Protein AF-A0A537ZKX7-F1 (afdb_monomer)

Sequence (72 aa):
MGSGLLTPWHLLILAVVVLLVFGPKRLPELGRSLGSGMRGFKRAIEGDDEGVEAGDEAAGHPAADERARHSP

Structure (mmCIF, N/CA/C/O backbone):
data_AF-A0A537ZKX7-F1
#
_entry.id   AF-A0A537ZKX7-F1
#
loop_
_atom_site.group_PDB
_atom_site.id
_atom_site.type_symbol
_atom_site.label_atom_id
_atom_site.label_alt_id
_atom_site.label_comp_id
_atom_site.label_asym_id
_atom_site.label_entity_id
_atom_site.label_seq_id
_atom_site.pdbx_PDB_ins_code
_atom_site.Cartn_x
_atom_site.Cartn_y
_atom_site.Cartn_z
_atom_site.occupancy
_atom_site.B_iso_or_equiv
_atom_site.auth_seq_id
_atom_site.auth_comp_id
_atom_site.auth_asym_id
_atom_site.auth_atom_id
_atom_site.pdbx_PDB_model_num
ATOM 1 N N . MET A 1 1 ? 21.006 -21.777 -8.299 1.00 54.44 1 MET A N 1
ATOM 2 C CA . MET A 1 1 ? 20.419 -20.805 -9.244 1.00 54.44 1 MET A CA 1
ATOM 3 C C . MET A 1 1 ? 19.026 -20.424 -8.754 1.00 54.44 1 MET A C 1
ATOM 5 O O . MET A 1 1 ? 18.103 -21.209 -8.877 1.00 54.44 1 MET A O 1
ATOM 9 N N . GLY A 1 2 ? 18.896 -19.269 -8.120 1.00 67.56 2 GLY A N 1
ATOM 10 C CA . GLY A 1 2 ? 17.674 -18.731 -7.513 1.00 67.56 2 GLY A CA 1
ATOM 11 C C . GLY A 1 2 ? 18.135 -17.477 -6.774 1.00 67.56 2 GLY A C 1
ATOM 12 O O . GLY A 1 2 ? 19.194 -17.514 -6.166 1.00 67.56 2 GLY A O 1
ATOM 13 N N . SER A 1 3 ? 17.542 -16.301 -6.879 1.00 58.97 3 SER A N 1
ATOM 14 C CA . SER A 1 3 ? 16.185 -15.926 -7.244 1.00 58.97 3 SER A CA 1
ATOM 15 C C . SER A 1 3 ? 16.239 -14.479 -7.744 1.00 58.97 3 SER A C 1
ATOM 17 O O . SER A 1 3 ? 16.376 -13.554 -6.946 1.00 58.97 3 SER A O 1
ATOM 19 N N . GLY A 1 4 ? 16.129 -14.268 -9.058 1.00 62.22 4 GLY A N 1
ATOM 20 C CA . GLY A 1 4 ? 16.039 -12.917 -9.633 1.00 62.22 4 GLY A CA 1
ATOM 21 C C . GLY A 1 4 ? 14.760 -12.176 -9.220 1.00 62.22 4 GLY A C 1
ATOM 22 O O . GLY A 1 4 ? 14.738 -10.953 -9.198 1.00 62.22 4 GLY A O 1
ATOM 23 N N . LEU A 1 5 ? 13.726 -12.913 -8.803 1.00 62.22 5 LEU A N 1
ATOM 24 C CA . LEU A 1 5 ? 12.383 -12.404 -8.507 1.00 62.22 5 LEU A CA 1
ATOM 25 C C . LEU A 1 5 ? 12.267 -11.609 -7.195 1.00 62.22 5 LEU A C 1
ATOM 27 O O . LEU A 1 5 ? 11.385 -10.767 -7.084 1.00 62.22 5 LEU A O 1
ATOM 31 N N . LEU A 1 6 ? 13.146 -11.852 -6.215 1.00 71.75 6 LEU A N 1
ATOM 32 C CA . LEU A 1 6 ? 13.126 -11.158 -4.916 1.00 71.75 6 LEU A CA 1
ATOM 33 C C . LEU A 1 6 ? 14.164 -10.039 -4.820 1.00 71.75 6 LEU A C 1
ATOM 35 O O . LEU A 1 6 ? 14.413 -9.510 -3.738 1.00 71.75 6 LEU A O 1
ATOM 39 N N . THR A 1 7 ? 14.799 -9.669 -5.933 1.00 82.31 7 THR A N 1
ATOM 40 C CA . THR A 1 7 ? 15.675 -8.500 -5.901 1.00 82.31 7 THR A CA 1
ATOM 41 C C . THR A 1 7 ? 14.822 -7.246 -5.680 1.00 82.31 7 THR A C 1
ATOM 43 O O . THR A 1 7 ? 13.842 -7.049 -6.406 1.00 82.31 7 THR A O 1
ATOM 46 N N . PRO A 1 8 ? 15.185 -6.370 -4.719 1.00 84.50 8 PRO A N 1
ATOM 47 C CA . PRO A 1 8 ? 14.422 -5.156 -4.406 1.00 84.50 8 PRO A CA 1
ATOM 48 C C . PRO A 1 8 ? 14.111 -4.292 -5.635 1.00 84.50 8 PRO A C 1
ATOM 50 O O . PRO A 1 8 ? 13.074 -3.637 -5.699 1.00 84.50 8 PRO A O 1
ATOM 53 N N . TRP A 1 9 ? 14.981 -4.349 -6.646 1.00 88.38 9 TRP A N 1
ATOM 54 C CA . TRP A 1 9 ? 14.810 -3.665 -7.922 1.00 88.38 9 TRP A CA 1
ATOM 55 C C . TRP A 1 9 ? 13.555 -4.101 -8.696 1.00 88.38 9 TRP A C 1
ATOM 57 O O . TRP A 1 9 ? 12.827 -3.257 -9.211 1.00 88.38 9 TRP A O 1
ATOM 67 N N . HIS A 1 10 ? 13.252 -5.403 -8.739 1.00 85.75 10 HIS A N 1
ATOM 68 C CA . HIS A 1 10 ? 12.062 -5.912 -9.430 1.00 85.75 10 HIS A CA 1
ATOM 69 C C . HIS A 1 10 ? 10.777 -5.549 -8.681 1.00 85.75 10 HIS A C 1
ATOM 71 O O . HIS A 1 10 ? 9.784 -5.193 -9.312 1.00 85.75 10 HIS A O 1
ATOM 77 N N . LEU A 1 11 ? 10.808 -5.572 -7.343 1.00 89.88 11 LEU A N 1
ATOM 78 C CA . LEU A 1 11 ? 9.684 -5.123 -6.516 1.00 89.88 11 LEU A CA 1
ATOM 79 C C . LEU A 1 11 ? 9.384 -3.637 -6.733 1.00 89.88 11 LEU A C 1
ATOM 81 O O . LEU A 1 11 ? 8.217 -3.268 -6.834 1.00 89.88 11 LEU A O 1
ATOM 85 N N . LEU A 1 12 ? 10.416 -2.796 -6.862 1.00 91.94 12 LEU A N 1
ATOM 86 C CA . LEU A 1 12 ? 10.240 -1.374 -7.155 1.00 91.94 12 LEU A CA 1
ATOM 87 C C . LEU A 1 12 ? 9.579 -1.160 -8.524 1.00 91.94 12 LEU A C 1
ATOM 89 O O . LEU A 1 12 ? 8.622 -0.398 -8.625 1.00 91.94 12 LEU A O 1
ATOM 93 N N . ILE A 1 13 ? 10.036 -1.870 -9.561 1.00 92.94 13 ILE A N 1
ATOM 94 C CA . ILE A 1 13 ? 9.434 -1.801 -10.902 1.00 92.94 13 ILE A CA 1
ATOM 95 C C . ILE A 1 13 ? 7.971 -2.261 -10.864 1.00 92.94 13 ILE A C 1
ATOM 97 O O . ILE A 1 13 ? 7.101 -1.586 -11.413 1.00 92.94 13 ILE A O 1
ATOM 101 N N . LEU A 1 14 ? 7.678 -3.370 -10.180 1.00 92.19 14 LEU A N 1
ATOM 102 C CA . LEU A 1 14 ? 6.311 -3.869 -10.029 1.00 92.19 14 LEU A CA 1
ATOM 103 C C . LEU A 1 14 ? 5.421 -2.857 -9.296 1.00 92.19 14 LEU A C 1
ATOM 105 O O . LEU A 1 14 ? 4.308 -2.586 -9.742 1.00 92.19 14 LEU A O 1
ATOM 109 N N . ALA A 1 15 ? 5.922 -2.261 -8.212 1.00 91.75 15 ALA A N 1
ATOM 110 C CA . ALA A 1 15 ? 5.211 -1.226 -7.472 1.00 91.75 15 ALA A CA 1
ATOM 111 C C . ALA A 1 15 ? 4.905 -0.015 -8.360 1.00 91.75 15 ALA A C 1
ATOM 113 O O . ALA A 1 15 ? 3.782 0.477 -8.332 1.00 91.75 15 ALA A O 1
ATOM 114 N N . VAL A 1 16 ? 5.854 0.420 -9.196 1.00 94.44 16 VAL A N 1
ATOM 115 C CA . VAL A 1 16 ? 5.646 1.509 -10.164 1.00 94.44 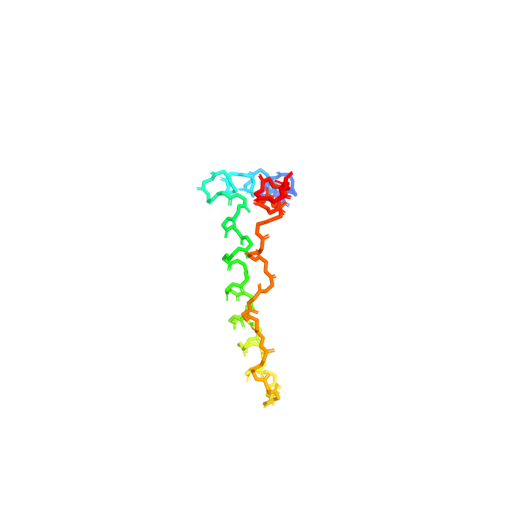16 VAL A CA 1
ATOM 116 C C . VAL A 1 16 ? 4.564 1.147 -11.184 1.00 94.44 16 VAL A C 1
ATOM 118 O O . VAL A 1 16 ? 3.685 1.967 -11.439 1.00 94.44 16 VAL A O 1
ATOM 121 N N . VAL A 1 17 ? 4.564 -0.077 -11.724 1.00 94.81 17 VAL A N 1
ATOM 122 C CA . VAL A 1 17 ? 3.522 -0.544 -12.660 1.00 94.81 17 VAL A CA 1
ATOM 123 C C . VAL A 1 17 ? 2.142 -0.551 -11.996 1.00 94.81 17 VAL A C 1
ATOM 125 O O . VAL A 1 17 ? 1.179 -0.045 -12.572 1.00 94.81 17 VAL A O 1
ATOM 128 N N . VAL A 1 18 ? 2.035 -1.053 -10.765 1.00 94.31 18 VAL A N 1
ATOM 129 C CA . VAL A 1 18 ? 0.787 -1.005 -9.984 1.00 94.31 18 VAL A CA 1
ATOM 130 C C . VAL A 1 18 ? 0.361 0.447 -9.744 1.00 94.31 18 VAL A C 1
ATOM 132 O O . V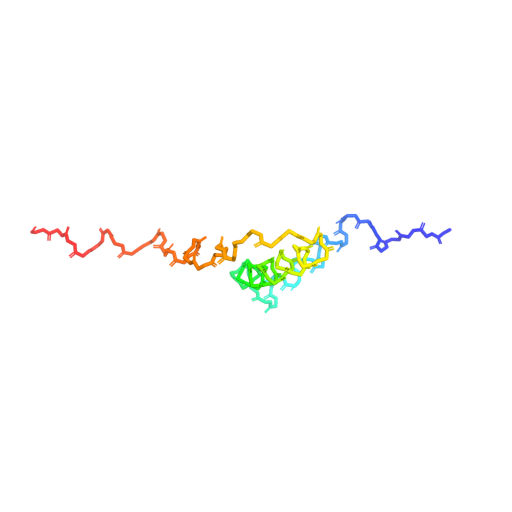AL A 1 18 ? -0.804 0.787 -9.929 1.00 94.31 18 VAL A O 1
ATOM 135 N N . LEU A 1 19 ? 1.299 1.332 -9.408 1.00 93.44 19 LEU A N 1
ATOM 136 C CA . LEU A 1 19 ? 1.042 2.757 -9.200 1.00 93.44 19 LEU A CA 1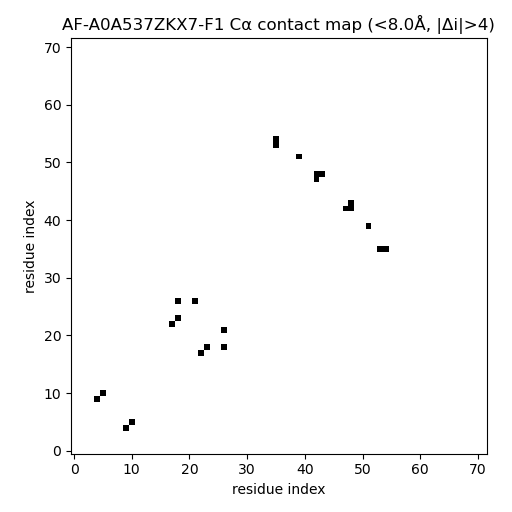
ATOM 137 C C . LEU A 1 19 ? 0.568 3.465 -10.474 1.00 93.44 19 LEU A C 1
ATOM 139 O O . LEU A 1 19 ? -0.221 4.396 -10.380 1.00 93.44 19 LEU A O 1
ATOM 143 N N . LEU A 1 20 ? 1.025 3.039 -11.652 1.00 94.06 20 LEU A N 1
ATOM 144 C CA . LEU A 1 20 ? 0.566 3.546 -12.950 1.00 94.06 20 LEU A CA 1
ATOM 145 C C . LEU A 1 20 ? -0.868 3.102 -13.259 1.00 94.06 20 LEU A C 1
ATOM 147 O O . LEU A 1 20 ? -1.666 3.914 -13.717 1.00 94.06 20 LEU A O 1
ATOM 151 N N . VAL A 1 21 ? -1.206 1.838 -12.985 1.00 93.81 21 VAL A N 1
ATOM 152 C CA . VAL A 1 21 ? -2.547 1.280 -13.246 1.00 93.81 21 VAL A CA 1
ATOM 153 C C . VAL A 1 21 ? -3.584 1.819 -12.259 1.00 93.81 21 VAL A C 1
ATOM 155 O O . VAL A 1 21 ? -4.658 2.259 -12.660 1.00 93.81 21 VAL A O 1
ATOM 158 N N . PHE A 1 22 ? -3.270 1.795 -10.964 1.00 90.81 22 PHE A N 1
ATOM 159 C CA . PHE A 1 22 ? -4.186 2.231 -9.907 1.00 90.81 22 PHE A CA 1
ATOM 160 C C . PHE A 1 22 ? -4.095 3.737 -9.630 1.00 90.81 22 PHE A C 1
ATOM 162 O O . PHE A 1 22 ? -5.056 4.344 -9.160 1.00 90.81 22 PHE A O 1
ATOM 169 N N . GLY A 1 23 ? -2.966 4.368 -9.935 1.00 90.50 23 GLY A N 1
ATOM 170 C CA . GLY A 1 23 ? -2.684 5.762 -9.608 1.00 90.50 23 GLY A CA 1
ATOM 171 C C . GLY A 1 23 ? -2.109 5.931 -8.191 1.00 90.50 23 GLY A C 1
ATOM 172 O O . GLY A 1 23 ? -2.589 5.307 -7.239 1.00 90.50 23 GLY A O 1
ATOM 173 N N . PRO A 1 24 ? -1.146 6.853 -7.988 1.00 87.50 24 PRO A N 1
ATOM 174 C CA . PRO A 1 24 ? -0.526 7.090 -6.681 1.00 87.50 24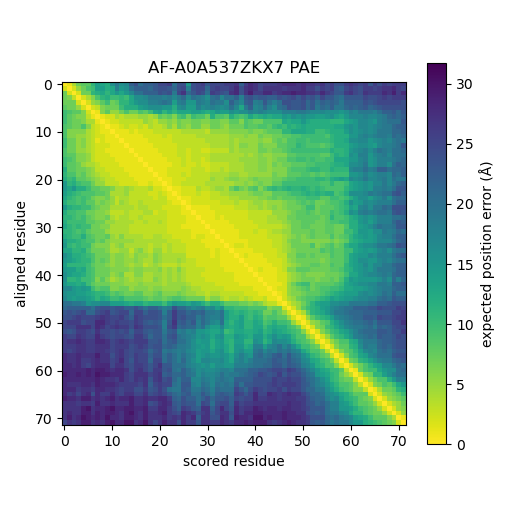 PRO A CA 1
ATOM 175 C C . PRO A 1 24 ? -1.489 7.623 -5.621 1.00 87.50 24 PRO A C 1
ATOM 177 O O . PRO A 1 24 ? -1.226 7.483 -4.433 1.00 87.50 24 PRO A O 1
ATOM 180 N N . LYS A 1 25 ? -2.614 8.215 -6.037 1.00 87.06 25 LYS A N 1
ATOM 181 C CA . LYS A 1 25 ? -3.645 8.729 -5.127 1.00 87.06 25 LYS A CA 1
ATOM 182 C C . LYS A 1 25 ? -4.566 7.639 -4.573 1.00 87.06 25 LYS A C 1
ATOM 184 O O . LYS A 1 25 ? -5.087 7.815 -3.482 1.00 87.06 25 LYS A O 1
ATOM 189 N N . ARG A 1 26 ? -4.747 6.517 -5.283 1.00 87.12 26 ARG A N 1
ATOM 190 C CA . ARG A 1 26 ? -5.675 5.450 -4.862 1.00 87.12 26 ARG A CA 1
ATOM 191 C C . ARG A 1 26 ? -5.040 4.444 -3.906 1.00 87.12 26 ARG A C 1
ATOM 193 O O . ARG A 1 26 ? -5.731 3.922 -3.042 1.00 87.12 26 ARG A O 1
ATOM 200 N N . LEU A 1 27 ? -3.730 4.195 -4.013 1.00 90.25 27 LEU A N 1
ATOM 201 C CA . LEU A 1 27 ? -3.018 3.327 -3.066 1.00 90.25 27 LEU A CA 1
ATOM 202 C C . LEU A 1 27 ? -3.133 3.760 -1.592 1.00 90.25 27 LEU A C 1
ATOM 204 O O . LEU A 1 27 ? -3.417 2.888 -0.775 1.00 90.25 27 LEU A O 1
ATOM 208 N N . PRO A 1 28 ? -2.934 5.038 -1.205 1.00 85.69 28 PRO A N 1
ATOM 209 C CA . PRO A 1 28 ? -3.068 5.442 0.195 1.00 85.69 28 PRO A CA 1
ATOM 210 C C . PRO A 1 28 ? -4.512 5.344 0.695 1.00 85.69 28 PRO A C 1
ATOM 212 O O . PRO A 1 28 ? -4.726 4.985 1.848 1.00 85.69 28 PRO A O 1
ATOM 215 N N . GLU A 1 29 ? -5.499 5.601 -0.163 1.00 89.38 29 GLU A N 1
ATOM 216 C CA . GLU A 1 29 ? -6.920 5.473 0.175 1.00 89.38 29 GLU A CA 1
ATOM 217 C C . GLU A 1 29 ? -7.311 4.008 0.436 1.00 89.38 29 GLU A C 1
ATOM 219 O O . GLU A 1 29 ? -7.882 3.690 1.480 1.00 89.38 29 GLU A O 1
ATOM 224 N N . LEU A 1 30 ? -6.893 3.095 -0.448 1.00 89.75 30 LEU A N 1
ATOM 225 C CA . LEU A 1 30 ? -7.059 1.648 -0.266 1.00 89.75 30 LEU A CA 1
ATOM 226 C C . LEU A 1 30 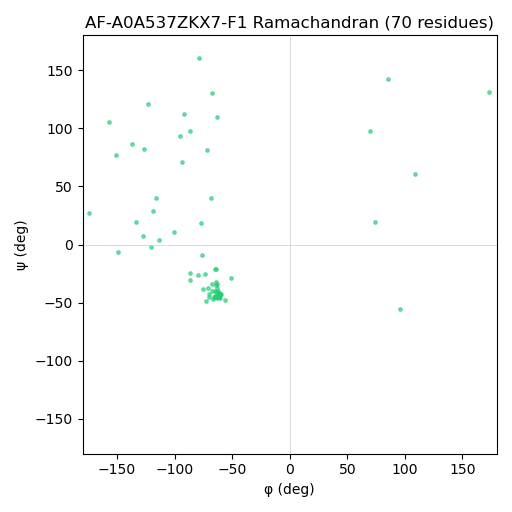? -6.258 1.121 0.933 1.00 89.75 30 LEU A C 1
ATOM 228 O O . LEU A 1 30 ? -6.740 0.286 1.692 1.00 89.75 30 LEU A O 1
ATOM 232 N N . GLY A 1 31 ? -5.040 1.621 1.137 1.00 90.75 31 GLY A N 1
ATOM 233 C CA . GLY A 1 31 ? -4.211 1.269 2.286 1.00 90.75 31 GLY A CA 1
ATOM 234 C C . GLY A 1 31 ? -4.828 1.716 3.610 1.00 90.75 31 GLY A C 1
ATOM 235 O O . GLY A 1 31 ? -4.713 1.001 4.602 1.00 90.75 31 GLY A O 1
ATOM 236 N N . ARG A 1 32 ? -5.526 2.859 3.632 1.00 89.38 32 ARG A N 1
ATOM 237 C CA . ARG A 1 32 ? -6.214 3.359 4.827 1.00 89.38 32 ARG A CA 1
ATOM 238 C C . ARG A 1 32 ? -7.424 2.499 5.183 1.00 89.38 32 ARG A C 1
ATOM 240 O O . ARG A 1 32 ? -7.551 2.119 6.343 1.00 89.38 32 ARG A O 1
ATOM 247 N N . SER A 1 33 ? -8.259 2.129 4.209 1.00 89.06 33 SER A N 1
ATOM 248 C CA . SER A 1 33 ? -9.420 1.261 4.461 1.00 89.06 33 SER A CA 1
ATOM 249 C C . SER A 1 33 ? -9.005 -0.152 4.888 1.00 89.06 33 SER A C 1
ATOM 251 O O . SER A 1 33 ? -9.505 -0.671 5.888 1.00 89.06 33 SER A O 1
ATOM 253 N N . LEU A 1 34 ? -8.024 -0.742 4.196 1.00 92.56 34 LEU A N 1
ATOM 254 C CA . LEU A 1 34 ? -7.444 -2.037 4.560 1.00 92.56 34 LEU A CA 1
ATOM 255 C C . LEU A 1 34 ? -6.737 -1.978 5.919 1.00 92.56 34 LEU A C 1
ATOM 257 O O . LEU A 1 34 ? -6.866 -2.901 6.719 1.00 92.56 34 LEU A O 1
ATOM 261 N N . GLY A 1 35 ? -6.015 -0.893 6.197 1.00 90.00 35 GLY A N 1
ATOM 262 C CA . GLY A 1 35 ? -5.293 -0.678 7.448 1.00 90.00 35 GLY A CA 1
ATOM 263 C C . GLY A 1 35 ? -6.224 -0.566 8.651 1.00 90.00 35 GLY A C 1
ATOM 264 O O . GLY A 1 35 ? -5.983 -1.225 9.663 1.00 90.00 35 GLY A O 1
ATOM 265 N N . SER A 1 36 ? -7.312 0.199 8.538 1.00 88.00 36 SER A N 1
ATOM 266 C CA . SER A 1 36 ? -8.328 0.296 9.593 1.00 88.00 36 SER A CA 1
ATOM 267 C C . SER A 1 36 ? -8.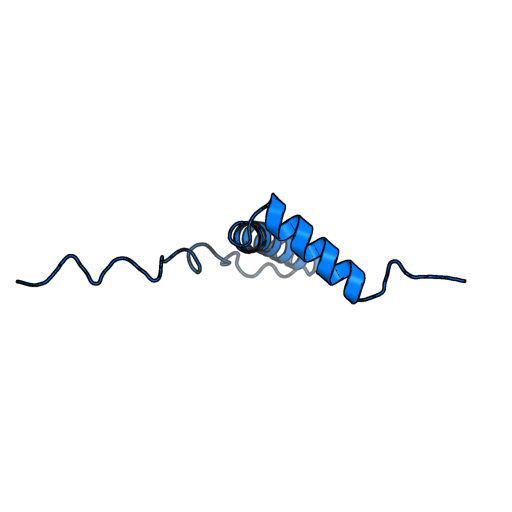994 -1.057 9.864 1.00 88.00 36 SER A C 1
ATOM 269 O O . SER A 1 36 ? -9.103 -1.458 11.024 1.00 88.00 36 SER A O 1
ATOM 271 N N . GLY A 1 37 ? -9.344 -1.812 8.814 1.00 90.62 37 GLY A N 1
ATOM 272 C CA . GLY A 1 37 ? -9.898 -3.164 8.952 1.00 90.62 37 GLY A CA 1
ATOM 273 C C . GLY A 1 37 ? -8.916 -4.153 9.590 1.00 90.62 37 GLY A C 1
ATOM 274 O O . GLY A 1 37 ? -9.273 -4.869 10.525 1.00 90.62 37 GLY A O 1
ATOM 275 N N . MET A 1 38 ? -7.653 -4.142 9.154 1.00 91.69 38 MET A N 1
ATOM 276 C CA . MET A 1 38 ? -6.590 -4.984 9.714 1.00 91.69 38 MET A CA 1
ATOM 277 C C . MET A 1 38 ? -6.308 -4.646 11.181 1.00 91.69 38 MET A C 1
ATOM 279 O O . MET A 1 38 ? -6.059 -5.540 11.986 1.00 91.69 38 MET A O 1
ATOM 283 N N . ARG A 1 39 ? -6.365 -3.363 11.554 1.00 87.62 39 ARG A N 1
ATOM 284 C CA . ARG A 1 39 ? -6.169 -2.911 12.937 1.00 87.62 39 ARG A CA 1
ATOM 285 C C . ARG A 1 39 ? -7.307 -3.380 13.844 1.00 87.62 39 ARG A C 1
ATOM 287 O O . ARG A 1 39 ? -7.029 -3.813 14.956 1.00 87.62 39 ARG A O 1
ATOM 294 N N . GLY A 1 40 ? -8.551 -3.348 13.364 1.00 87.06 40 GLY A N 1
ATOM 295 C CA . GLY A 1 40 ? -9.699 -3.928 14.068 1.00 87.06 40 GLY A CA 1
ATOM 296 C C . GLY A 1 40 ? -9.590 -5.449 14.205 1.00 87.06 40 GLY A C 1
ATOM 297 O O . GLY A 1 40 ? -9.764 -5.984 15.296 1.00 87.06 40 GLY A O 1
ATOM 298 N N . PHE A 1 41 ? -9.206 -6.139 13.128 1.00 90.31 41 PHE A N 1
ATOM 299 C CA . PHE A 1 41 ? -8.986 -7.587 13.140 1.00 90.31 41 PHE A CA 1
ATOM 300 C C . PHE A 1 41 ? -7.879 -7.998 14.119 1.00 90.31 41 PHE A C 1
ATOM 302 O O . PHE A 1 41 ? -8.045 -8.939 14.891 1.00 90.31 41 PHE A O 1
ATOM 309 N N . LYS A 1 42 ? -6.766 -7.256 14.133 1.00 87.69 42 LYS A N 1
ATOM 310 C CA . LYS A 1 42 ? -5.659 -7.488 15.062 1.00 87.69 42 LYS A CA 1
ATOM 311 C C . LYS A 1 42 ? -6.102 -7.332 16.521 1.00 87.69 42 LYS A C 1
ATOM 313 O O . LYS A 1 42 ? -5.809 -8.210 17.321 1.00 87.69 42 LYS A O 1
ATOM 318 N N . ARG A 1 43 ? -6.851 -6.272 16.845 1.00 85.25 43 ARG A N 1
ATOM 319 C CA . ARG A 1 43 ? -7.392 -6.038 18.198 1.00 85.25 43 ARG A CA 1
ATOM 320 C C . ARG A 1 43 ? -8.340 -7.148 18.650 1.00 85.25 43 ARG A C 1
ATOM 322 O O . ARG A 1 43 ? -8.225 -7.616 19.775 1.00 85.25 43 ARG A O 1
ATOM 329 N N . ALA A 1 44 ? -9.206 -7.619 17.751 1.00 85.00 44 ALA A N 1
ATOM 330 C CA . ALA A 1 44 ? -10.117 -8.727 18.032 1.00 85.00 44 ALA A CA 1
ATOM 331 C C . ALA A 1 44 ? -9.375 -10.043 18.338 1.00 85.00 44 ALA A C 1
ATOM 333 O O . ALA A 1 44 ? -9.837 -10.831 19.157 1.00 85.00 44 ALA A O 1
ATOM 334 N N . ILE A 1 45 ? -8.219 -10.278 17.705 1.00 89.19 45 ILE A N 1
ATOM 335 C CA . ILE A 1 45 ? -7.357 -11.433 18.008 1.00 89.19 45 ILE A CA 1
ATOM 336 C C . ILE A 1 45 ? -6.582 -11.234 19.316 1.00 89.19 45 ILE A C 1
ATOM 338 O O . ILE A 1 45 ? -6.394 -12.192 20.060 1.00 89.19 45 ILE A O 1
ATOM 342 N N . GLU A 1 46 ? -6.116 -10.015 19.590 1.00 85.88 46 GLU A N 1
ATOM 343 C CA . GLU A 1 46 ? -5.350 -9.688 20.801 1.00 85.88 46 GLU A CA 1
ATOM 344 C C . GLU A 1 46 ? -6.231 -9.585 22.065 1.00 85.88 46 GLU A C 1
ATOM 346 O O . GLU A 1 46 ? -5.691 -9.566 23.168 1.00 85.88 46 GLU A O 1
ATOM 351 N N . GLY A 1 47 ? -7.565 -9.608 21.926 1.00 72.94 47 GLY A N 1
ATOM 352 C CA . GLY A 1 47 ? -8.516 -9.626 23.046 1.00 72.94 47 GLY A CA 1
ATOM 353 C C . GLY A 1 47 ? -8.652 -8.285 23.773 1.00 72.94 47 GLY A C 1
ATOM 354 O O . GLY A 1 47 ? -9.090 -8.253 24.919 1.00 72.94 47 GLY A O 1
ATOM 355 N N . ASP A 1 48 ? -8.250 -7.194 23.119 1.00 65.75 48 ASP A N 1
ATOM 356 C CA . ASP A 1 48 ? -8.252 -5.842 23.673 1.00 65.75 48 ASP A CA 1
ATOM 357 C C . ASP A 1 48 ? -9.546 -5.121 23.247 1.00 65.75 48 ASP A C 1
ATOM 359 O O . ASP A 1 48 ? -9.636 -4.566 22.148 1.00 65.75 48 ASP A O 1
ATOM 363 N N . ASP A 1 49 ? -10.573 -5.183 24.103 1.00 64.56 49 ASP A N 1
ATOM 364 C CA . ASP A 1 49 ? -11.913 -4.591 23.907 1.00 64.56 49 ASP A CA 1
ATOM 365 C C . ASP A 1 49 ? -11.954 -3.059 24.143 1.00 64.56 49 ASP A C 1
ATOM 367 O O . ASP A 1 49 ? -13.018 -2.462 24.329 1.00 64.56 49 ASP A O 1
ATOM 371 N N . GLU A 1 50 ? -10.809 -2.371 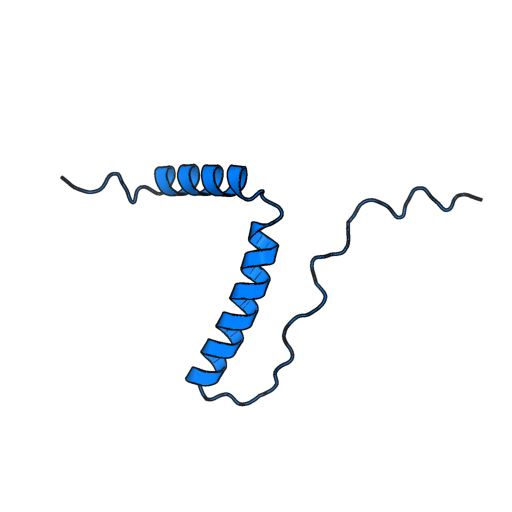24.124 1.00 60.12 50 GLU A N 1
ATOM 372 C CA . GLU A 1 50 ? -10.762 -0.916 24.272 1.00 60.12 50 GLU A CA 1
ATOM 373 C C . GLU A 1 50 ? -10.936 -0.190 22.925 1.00 60.12 50 GLU A C 1
ATOM 375 O O . GLU A 1 50 ? -9.994 0.026 22.158 1.00 60.12 50 GLU A O 1
ATOM 380 N N . GLY A 1 51 ? -12.182 0.230 22.676 1.00 57.22 51 GLY A N 1
ATOM 381 C CA . GLY A 1 51 ? -12.521 1.469 21.967 1.00 57.22 51 GLY A CA 1
ATOM 382 C C . GLY A 1 51 ? -12.218 1.513 20.467 1.00 57.22 51 GLY A C 1
ATOM 383 O O . GLY A 1 51 ? -11.125 1.876 20.027 1.00 57.22 51 GLY A O 1
ATOM 384 N N . VAL A 1 52 ? -13.246 1.255 19.655 1.00 58.03 52 VAL A N 1
ATOM 385 C CA . VAL A 1 52 ? -13.245 1.537 18.212 1.00 58.03 52 VAL A CA 1
ATOM 386 C C . VAL A 1 52 ? -13.339 3.049 17.987 1.00 58.03 52 VAL A C 1
ATOM 388 O O . VAL A 1 52 ? -14.398 3.585 17.7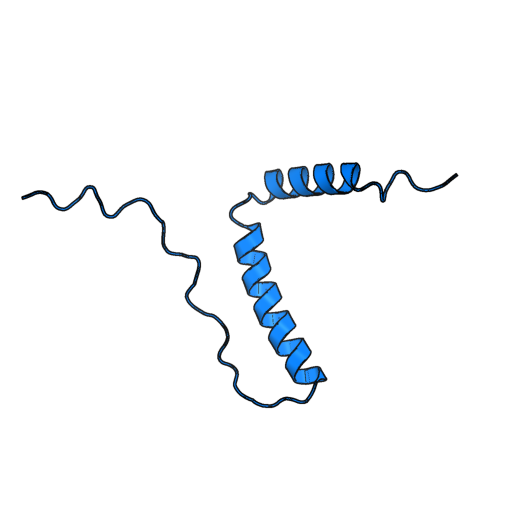00 1.00 58.03 52 VAL A O 1
ATOM 391 N N . GLU A 1 53 ? -12.208 3.735 18.091 1.00 62.38 53 GLU A N 1
ATOM 392 C CA . GLU A 1 53 ? -12.029 5.114 17.626 1.00 62.38 53 GLU A CA 1
ATOM 393 C C . GLU A 1 53 ? -10.802 5.119 16.704 1.00 62.38 53 GLU A C 1
ATOM 395 O O . GLU A 1 53 ? -9.662 5.342 17.121 1.00 62.38 53 GLU A O 1
ATOM 400 N N . ALA A 1 54 ? -10.990 4.749 15.434 1.00 56.81 54 ALA A N 1
ATOM 401 C CA . ALA A 1 54 ? -9.898 4.767 14.465 1.00 56.81 54 ALA A CA 1
ATOM 402 C C . ALA A 1 54 ? -10.372 5.006 13.027 1.00 56.81 54 ALA A C 1
ATOM 404 O O . ALA A 1 54 ? -10.315 4.116 12.178 1.00 56.81 54 ALA A O 1
ATOM 405 N N . GLY A 1 55 ? -10.686 6.271 12.746 1.00 56.75 55 GLY A N 1
ATOM 406 C CA . GLY A 1 55 ? -10.119 6.919 11.567 1.00 56.75 55 GLY A CA 1
ATOM 407 C C . GLY A 1 55 ? -11.069 7.184 10.412 1.00 56.75 55 GLY A C 1
ATOM 408 O O . GLY A 1 55 ? -10.772 6.763 9.294 1.00 56.75 55 GLY A O 1
ATOM 409 N N . ASP A 1 56 ? -12.111 7.972 10.659 1.00 60.56 56 ASP A N 1
ATOM 410 C CA . ASP A 1 56 ? -12.553 8.936 9.650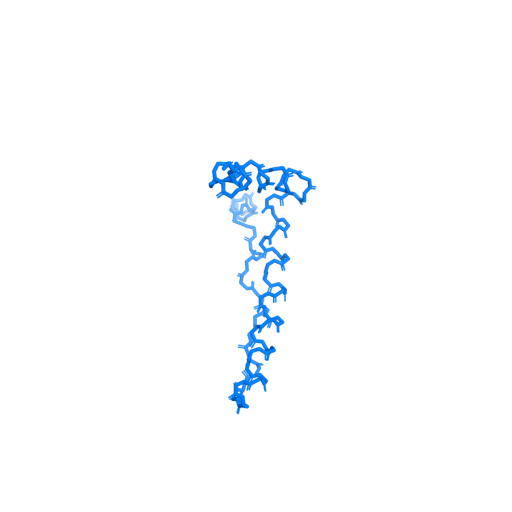 1.00 60.56 56 ASP A CA 1
ATOM 411 C C . ASP A 1 56 ? -11.622 10.178 9.694 1.00 60.56 56 ASP A C 1
ATOM 413 O O . ASP A 1 56 ? -10.889 10.377 10.661 1.00 60.56 56 ASP A O 1
ATOM 417 N N . GLU A 1 57 ? -11.592 10.988 8.638 1.00 59.59 57 GLU A N 1
ATOM 418 C CA . GLU A 1 57 ? -11.002 12.350 8.554 1.00 59.59 57 GLU A CA 1
ATOM 419 C C . GLU A 1 57 ? -9.566 12.589 8.007 1.00 59.59 57 GLU A C 1
ATOM 421 O O . GLU A 1 57 ? -9.405 13.392 7.088 1.00 59.59 57 GLU A O 1
ATOM 426 N N . ALA A 1 58 ? -8.470 11.997 8.483 1.00 60.62 58 ALA A N 1
ATOM 427 C CA . ALA A 1 58 ? -7.152 12.622 8.196 1.00 60.62 58 ALA A CA 1
ATOM 428 C C . ALA A 1 58 ? -6.380 12.124 6.942 1.00 60.62 58 ALA A C 1
ATOM 430 O O . ALA A 1 58 ? -5.351 11.468 7.108 1.00 60.62 58 ALA A O 1
ATOM 431 N N . ALA A 1 59 ? -6.832 12.431 5.714 1.00 55.84 59 ALA A N 1
ATOM 432 C CA . ALA A 1 59 ? -5.968 12.669 4.520 1.00 55.84 59 ALA A CA 1
ATOM 433 C C . ALA A 1 59 ? -6.742 13.145 3.262 1.00 55.84 59 ALA A C 1
ATOM 435 O O . ALA A 1 59 ? -6.314 12.907 2.132 1.00 55.84 59 ALA A O 1
ATOM 436 N N . GLY A 1 60 ? -7.885 13.807 3.443 1.00 49.50 60 GLY A N 1
ATOM 437 C CA . GLY A 1 60 ? -8.718 14.331 2.360 1.00 49.50 60 GLY A CA 1
ATOM 438 C C . GLY A 1 60 ? -8.892 15.846 2.392 1.00 49.50 60 GLY A C 1
ATOM 439 O O . GLY A 1 60 ? -9.927 16.320 1.954 1.00 49.50 60 GLY A O 1
ATOM 440 N N . HIS A 1 61 ? -7.933 16.618 2.915 1.00 44.44 61 HIS A N 1
ATOM 441 C CA . HIS A 1 61 ? -7.914 18.060 2.655 1.00 44.44 61 HIS A CA 1
ATOM 442 C C . HIS A 1 61 ? -7.041 18.325 1.422 1.00 44.44 61 HIS A C 1
ATOM 444 O O . HIS A 1 61 ? -5.827 18.105 1.478 1.00 44.44 61 HIS A O 1
ATOM 450 N N . PRO A 1 62 ? -7.619 18.769 0.291 1.00 49.91 62 PRO A N 1
ATOM 451 C CA . PRO A 1 62 ? -6.834 19.232 -0.837 1.00 49.91 62 PRO A CA 1
ATOM 452 C C . PRO A 1 62 ? -6.044 20.461 -0.384 1.00 49.91 62 PRO A C 1
ATOM 454 O O . PRO A 1 62 ? -6.596 21.533 -0.159 1.00 49.91 62 PRO A O 1
ATOM 457 N N . ALA A 1 63 ? -4.731 20.304 -0.260 1.00 56.25 63 ALA A N 1
ATOM 458 C CA . ALA A 1 63 ? -3.785 21.368 0.049 1.00 56.25 63 ALA A CA 1
ATOM 459 C C . ALA A 1 63 ? -3.632 22.404 -1.095 1.00 56.25 63 ALA A C 1
ATOM 461 O O . ALA A 1 63 ? -2.508 22.804 -1.386 1.00 56.25 63 ALA A O 1
ATOM 462 N N . ALA A 1 64 ? -4.703 22.815 -1.796 1.00 57.00 64 ALA A N 1
ATOM 463 C CA . ALA A 1 64 ? -4.529 23.591 -3.031 1.00 57.00 64 ALA A CA 1
ATOM 464 C C . ALA A 1 64 ? -5.586 24.632 -3.462 1.00 57.00 64 ALA A C 1
ATOM 466 O O . ALA A 1 64 ? -5.265 25.331 -4.415 1.00 57.00 64 ALA A O 1
ATOM 467 N N . ASP A 1 65 ? -6.767 24.820 -2.847 1.00 56.84 65 ASP A N 1
ATOM 468 C CA . ASP A 1 65 ? -7.782 25.711 -3.482 1.00 56.84 65 ASP A CA 1
ATOM 469 C C . ASP A 1 65 ? -8.491 26.755 -2.593 1.00 56.84 65 ASP A C 1
ATOM 471 O O . ASP A 1 65 ? -9.496 27.329 -2.992 1.00 56.84 65 ASP A O 1
ATOM 475 N N . GLU A 1 66 ? -7.943 27.106 -1.425 1.00 58.78 66 GLU A N 1
ATOM 476 C CA . GLU A 1 66 ? -8.517 28.165 -0.566 1.00 58.78 66 GLU A CA 1
ATOM 477 C C . GLU A 1 66 ? -7.586 29.377 -0.402 1.00 58.78 66 GLU A C 1
ATOM 479 O O . GLU A 1 66 ? -7.418 29.937 0.678 1.00 58.78 66 GLU A O 1
ATOM 484 N N . ARG A 1 67 ? -6.916 29.789 -1.486 1.00 60.44 67 ARG A N 1
ATOM 485 C CA . ARG A 1 67 ? -6.114 31.031 -1.507 1.00 60.44 67 ARG A CA 1
ATOM 486 C C . ARG A 1 67 ? -6.439 31.989 -2.654 1.00 60.44 67 ARG A C 1
ATOM 488 O O . ARG A 1 67 ? -5.757 32.995 -2.800 1.00 60.44 67 ARG A O 1
ATOM 495 N N . ALA A 1 68 ? -7.485 31.706 -3.435 1.00 61.16 68 ALA A N 1
ATOM 496 C CA . ALA A 1 68 ? -7.834 32.474 -4.635 1.00 61.16 68 ALA A CA 1
ATOM 497 C C . ALA A 1 68 ? -9.236 33.122 -4.623 1.00 61.16 68 ALA A C 1
ATOM 499 O O . ALA A 1 68 ? -9.573 33.821 -5.573 1.00 61.16 68 ALA A O 1
ATOM 500 N N . ARG A 1 69 ? -10.066 32.924 -3.583 1.00 64.88 69 ARG A N 1
ATOM 501 C CA . ARG A 1 69 ? -11.463 33.425 -3.559 1.00 64.88 69 ARG A CA 1
ATOM 502 C C . ARG A 1 69 ? -11.788 34.517 -2.539 1.00 64.88 69 ARG A C 1
ATOM 504 O O . ARG A 1 69 ? -12.934 34.942 -2.477 1.00 64.88 69 ARG A O 1
ATOM 511 N N . HIS A 1 70 ? -10.815 35.014 -1.781 1.00 55.00 70 HIS A N 1
ATOM 512 C CA . HIS A 1 70 ? -11.043 36.150 -0.887 1.00 55.00 70 HIS A CA 1
ATOM 513 C C . HIS A 1 70 ? -9.880 37.142 -0.979 1.00 55.00 70 HIS A C 1
ATOM 515 O O . HIS A 1 70 ? -8.908 37.083 -0.232 1.00 55.00 70 HIS A O 1
ATOM 521 N N . SER A 1 71 ? -9.970 38.050 -1.945 1.00 58.84 71 SER A N 1
ATOM 522 C CA . SER A 1 71 ? -9.321 39.360 -1.881 1.00 58.84 71 SER A CA 1
ATOM 523 C C . SER A 1 71 ? -10.438 40.396 -2.051 1.00 58.84 71 SER A C 1
ATOM 525 O O . SER A 1 71 ? -11.188 40.264 -3.020 1.00 58.84 71 SER A O 1
ATOM 527 N N . PRO A 1 72 ? -10.635 41.304 -1.077 1.00 68.88 72 PRO A N 1
ATOM 528 C CA . PRO A 1 72 ? -11.633 42.369 -1.156 1.00 68.88 72 PRO A CA 1
ATOM 529 C C . PRO A 1 72 ? -11.263 43.447 -2.182 1.00 68.88 72 PRO A C 1
ATOM 531 O O . PRO A 1 72 ? -10.054 43.599 -2.477 1.00 68.88 72 PRO A O 1
#

Solvent-accessible surface area (backbone atoms only — not comparable to full-atom values): 4837 Å² total; per-residue (Å²): 143,84,65,79,78,77,37,68,67,54,51,50,53,50,50,50,52,50,33,67,75,64,31,75,74,45,53,58,56,52,48,47,57,52,46,45,52,50,52,52,53,50,32,67,72,71,67,59,87,78,70,99,79,73,80,81,78,94,86,76,74,77,93,78,79,89,85,82,86,83,78,135

pLDDT: mean 76.29, std 15.53, range [44.44, 94.81]

Foldseek 3Di:
DDDPCPDVVNVVVVVVVVCVVCPPVVVVVVCQVVVLVVVVVVCVVVVPPPDDDDDDDPDPDPPDPPPPPDDD

Radius of gyration: 19.56 Å; Cα contacts (8 Å, |Δi|>4): 12; chains: 1; bounding box: 34×63×38 Å

Secondary structure (DSSP, 8-state):
---GGG-HHHHHHHHHHHHHHH-TTHHHHHHHHHHHHHHHHHHHHHT--------SSTT---TTSSSSS---

Mean predicted aligned error: 12.99 Å